Protein AF-A0A926TFH4-F1 (afdb_monomer_lite)

Secondary structure (DSSP, 8-state):
-----HHHHHHHHHHHH-PEEEETTEEEETTEEEEEEE---HHHHHHHHHHHSS--SEEEEEEE-SSSSHHHHHHHHHHHHHHHHHHS-S-EEEEEGGGTEEEEEEETTEEEEEHHHHHHS-TT---SSEEEEEPTTS---PPP------------

pLDDT: mean 75.99, std 16.41, range [36.28, 96.06]

Foldseek 3Di:
DWPDDQQNLVVVLCVPQVWDDPDSFWTDDWFKIKGKDADDDPVVQVVCCVQQVHRDGMDMDIDGDPPPCNLVSVQSVLVSVLVCLQVTDAWDWDADVVVRATAWIDHHQAIEGEVVSVVSHPPPRDHSGDYDYDYNPDGPRDDDPPPPDPPDDDDD

Structure (mmCIF, N/CA/C/O backbone):
data_AF-A0A926TFH4-F1
#
_entry.id   AF-A0A926TFH4-F1
#
loop_
_atom_site.group_PDB
_atom_site.id
_atom_site.type_symbol
_atom_site.label_atom_id
_atom_site.label_alt_id
_atom_site.label_comp_id
_atom_site.label_asym_id
_atom_site.label_entity_id
_atom_site.label_seq_id
_atom_site.pdbx_PDB_ins_code
_atom_site.Cartn_x
_atom_site.Cartn_y
_atom_site.Cartn_z
_atom_site.occupancy
_atom_site.B_iso_or_equiv
_atom_site.auth_seq_id
_atom_site.auth_comp_id
_atom_site.auth_asym_id
_atom_site.auth_atom_id
_atom_site.pdbx_PDB_model_num
ATOM 1 N N . MET A 1 1 ? -6.314 -1.975 16.557 1.00 59.62 1 MET A N 1
ATOM 2 C CA . MET A 1 1 ? -5.061 -2.757 16.498 1.00 59.62 1 MET A CA 1
ATOM 3 C C . MET A 1 1 ? -5.204 -3.721 15.340 1.00 59.62 1 MET A C 1
ATOM 5 O O . MET A 1 1 ? -6.224 -4.395 15.286 1.00 59.62 1 MET A O 1
ATOM 9 N N . THR A 1 2 ? -4.271 -3.709 14.391 1.00 72.75 2 THR A N 1
ATOM 10 C CA . THR A 1 2 ? -4.292 -4.635 13.249 1.00 72.75 2 THR A CA 1
ATOM 11 C C . THR A 1 2 ? -3.748 -5.990 13.694 1.00 72.75 2 THR A C 1
ATOM 13 O O . THR A 1 2 ? -2.669 -6.034 14.278 1.00 72.75 2 THR A O 1
ATOM 16 N N . ASP A 1 3 ? -4.489 -7.063 13.424 1.00 82.25 3 ASP A N 1
ATOM 17 C CA . ASP A 1 3 ? -4.138 -8.450 13.779 1.00 82.25 3 ASP A CA 1
ATOM 18 C C . ASP A 1 3 ? -3.467 -9.191 12.609 1.00 82.25 3 ASP A C 1
ATOM 20 O O . ASP A 1 3 ? -3.697 -10.371 12.388 1.00 82.25 3 ASP A O 1
ATOM 24 N N . VAL A 1 4 ? -2.705 -8.456 11.794 1.00 86.81 4 VAL A N 1
ATOM 25 C CA . VAL A 1 4 ? -2.051 -8.974 10.585 1.00 86.81 4 VAL A CA 1
ATOM 26 C C . VAL A 1 4 ? -0.554 -8.741 10.711 1.00 86.81 4 VAL A C 1
ATOM 28 O O . VAL A 1 4 ? -0.114 -7.634 11.054 1.00 86.81 4 VAL A O 1
ATOM 31 N N . GLU A 1 5 ? 0.234 -9.780 10.459 1.00 90.94 5 GLU A N 1
ATOM 32 C CA . GLU A 1 5 ? 1.690 -9.695 10.499 1.00 90.94 5 GLU A CA 1
ATOM 33 C C . GLU A 1 5 ? 2.259 -9.069 9.217 1.00 90.94 5 GLU A C 1
ATOM 35 O O . GLU A 1 5 ? 1.701 -9.237 8.132 1.00 90.94 5 GLU A O 1
ATOM 40 N N . PRO A 1 6 ? 3.403 -8.358 9.283 1.00 92.38 6 PRO A N 1
ATOM 41 C CA . PRO A 1 6 ? 4.008 -7.763 8.096 1.00 92.38 6 PRO A CA 1
ATOM 42 C C . PRO A 1 6 ? 4.279 -8.752 6.962 1.00 92.38 6 PRO A C 1
ATOM 44 O O . PRO A 1 6 ? 4.115 -8.387 5.801 1.00 92.38 6 PRO A O 1
ATOM 47 N N . THR A 1 7 ? 4.678 -9.981 7.292 1.00 93.25 7 THR A N 1
ATOM 48 C CA . THR A 1 7 ? 4.969 -11.029 6.308 1.00 93.25 7 THR A CA 1
ATOM 49 C C . THR A 1 7 ? 3.708 -11.485 5.581 1.00 93.25 7 THR A C 1
ATOM 51 O O . THR A 1 7 ? 3.744 -11.591 4.362 1.00 93.25 7 THR A O 1
ATOM 54 N N . GLU A 1 8 ? 2.577 -11.628 6.282 1.00 93.38 8 GLU A N 1
ATOM 55 C CA . GLU A 1 8 ? 1.286 -12.004 5.678 1.00 93.38 8 GLU A CA 1
ATOM 56 C C . GLU A 1 8 ? 0.838 -10.977 4.627 1.00 93.38 8 GLU A C 1
ATOM 58 O O . GLU A 1 8 ? 0.282 -11.323 3.588 1.00 93.38 8 GLU A O 1
ATOM 63 N N . ILE A 1 9 ? 1.145 -9.696 4.853 1.00 93.81 9 ILE A N 1
ATOM 64 C CA . ILE A 1 9 ? 0.893 -8.633 3.873 1.00 93.81 9 ILE A CA 1
ATOM 65 C C . ILE A 1 9 ? 1.717 -8.814 2.605 1.00 93.81 9 ILE A C 1
ATOM 67 O O . ILE A 1 9 ? 1.209 -8.606 1.505 1.00 93.81 9 ILE A O 1
ATOM 71 N N . LEU A 1 10 ? 2.996 -9.155 2.751 1.00 95.31 10 LEU A N 1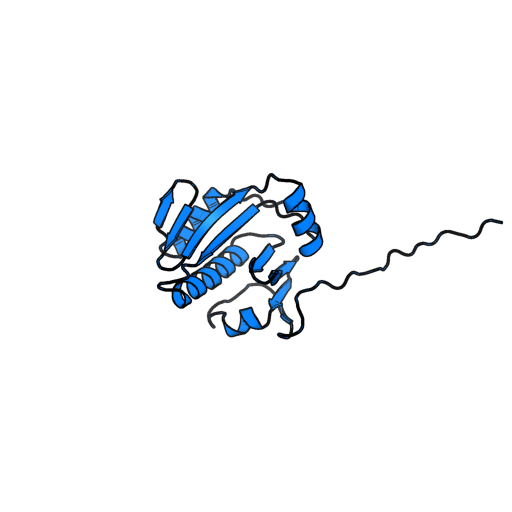
ATOM 72 C CA . LEU A 1 10 ? 3.867 -9.370 1.604 1.00 95.31 10 LEU A CA 1
ATOM 73 C C . LEU A 1 10 ? 3.446 -10.639 0.856 1.00 95.31 10 LEU A C 1
ATOM 75 O O . LEU A 1 10 ? 3.290 -10.591 -0.357 1.00 95.31 10 LEU A O 1
ATOM 79 N N . GLU A 1 11 ? 3.154 -11.731 1.556 1.00 95.19 11 GLU A N 1
ATOM 80 C CA . GLU A 1 11 ? 2.630 -12.960 0.946 1.00 95.19 11 GLU A CA 1
ATOM 81 C C . GLU A 1 11 ? 1.355 -12.687 0.136 1.00 95.19 11 GLU A C 1
ATOM 83 O O . GLU A 1 11 ? 1.303 -13.006 -1.052 1.00 95.19 11 GLU A O 1
ATOM 88 N N . PHE A 1 12 ? 0.384 -11.977 0.721 1.00 95.00 12 PHE A N 1
ATOM 89 C CA . PHE A 1 12 ? -0.839 -11.565 0.030 1.00 95.00 12 PHE A CA 1
ATOM 90 C C . PHE A 1 12 ? -0.563 -10.758 -1.251 1.00 95.00 12 PHE A C 1
ATOM 92 O O . PHE A 1 12 ? -1.199 -10.974 -2.286 1.00 95.00 12 PHE A O 1
ATOM 99 N N . LEU A 1 13 ? 0.375 -9.808 -1.203 1.00 95.00 13 LEU A N 1
ATOM 100 C CA . LEU A 1 13 ? 0.723 -8.997 -2.371 1.00 95.00 13 LEU A CA 1
ATOM 101 C C . LEU A 1 13 ? 1.466 -9.806 -3.439 1.00 95.00 13 LEU A C 1
ATOM 103 O O . LEU A 1 13 ? 1.199 -9.617 -4.627 1.00 95.00 13 LEU A O 1
ATOM 107 N N . ALA A 1 14 ? 2.363 -10.706 -3.032 1.00 95.00 14 ALA A N 1
ATOM 108 C CA . ALA A 1 14 ? 3.101 -11.589 -3.929 1.00 95.00 14 ALA A CA 1
ATOM 109 C C . ALA A 1 14 ? 2.165 -12.504 -4.721 1.00 95.00 14 ALA A C 1
ATOM 111 O O . ALA A 1 14 ? 2.287 -12.587 -5.942 1.00 95.00 14 ALA A O 1
ATOM 112 N N . GLU A 1 15 ? 1.178 -13.103 -4.054 1.00 93.56 15 GLU A N 1
ATOM 113 C CA . GLU A 1 15 ? 0.180 -13.960 -4.701 1.00 93.56 15 GLU A CA 1
ATOM 114 C C . GLU A 1 15 ? -0.696 -13.207 -5.710 1.00 93.56 15 GLU A C 1
ATOM 116 O O . GLU A 1 15 ? -1.147 -13.788 -6.699 1.00 93.56 15 GLU A O 1
ATOM 121 N N . LYS A 1 16 ? -0.956 -11.917 -5.470 1.00 92.31 16 LYS A N 1
ATOM 122 C CA . LYS A 1 16 ? -1.958 -11.156 -6.226 1.00 92.31 16 LYS A CA 1
ATOM 123 C C . LYS A 1 16 ? -1.398 -10.325 -7.381 1.00 92.31 16 LYS A C 1
ATOM 125 O O . LYS A 1 16 ? -2.122 -10.092 -8.346 1.00 92.31 16 LYS A O 1
ATOM 130 N N . PHE A 1 17 ? -0.153 -9.860 -7.287 1.00 90.38 17 PHE A N 1
ATOM 131 C CA . PHE A 1 17 ? 0.401 -8.853 -8.206 1.00 90.38 17 PHE A CA 1
ATOM 132 C C . PHE A 1 17 ? 1.740 -9.251 -8.838 1.00 90.38 17 PHE A C 1
ATOM 134 O O . PHE A 1 17 ? 2.483 -8.385 -9.298 1.00 90.38 17 PHE A O 1
ATOM 141 N N . ASP A 1 18 ? 2.049 -10.549 -8.868 1.00 90.50 18 ASP A N 1
ATOM 142 C CA . ASP A 1 18 ? 3.252 -11.099 -9.513 1.00 90.50 18 ASP A CA 1
ATOM 143 C C . ASP A 1 18 ? 4.552 -10.448 -8.987 1.00 90.50 18 ASP A C 1
ATOM 145 O O . ASP A 1 18 ? 5.529 -10.232 -9.709 1.00 90.50 18 ASP A O 1
ATOM 149 N N . PHE A 1 19 ? 4.552 -10.049 -7.709 1.00 93.69 19 PHE A N 1
ATOM 150 C CA . PHE A 1 19 ? 5.758 -9.571 -7.043 1.00 93.69 19 PHE A CA 1
ATOM 151 C C . PHE A 1 19 ? 6.700 -10.741 -6.768 1.00 93.69 19 PHE A C 1
ATOM 153 O O . PHE A 1 19 ? 6.284 -11.818 -6.345 1.00 93.69 19 PHE A O 1
ATOM 160 N N . GLN A 1 20 ? 7.995 -10.491 -6.922 1.00 95.81 20 GLN A N 1
ATOM 161 C CA . GLN A 1 20 ? 9.045 -11.428 -6.556 1.00 95.81 20 GLN A CA 1
ATOM 162 C C . GLN A 1 20 ? 9.698 -11.009 -5.246 1.00 95.81 20 GLN A C 1
ATOM 164 O O . GLN A 1 20 ? 9.883 -9.824 -4.975 1.00 95.81 20 GLN A O 1
ATOM 169 N N . TRP A 1 21 ? 10.091 -11.988 -4.441 1.00 96.06 21 TRP A N 1
ATOM 170 C CA . TRP A 1 21 ? 10.866 -11.737 -3.233 1.00 96.06 21 TRP A CA 1
ATOM 171 C C . TRP A 1 21 ? 12.282 -11.291 -3.590 1.00 96.06 21 TRP A C 1
ATOM 173 O O . TRP A 1 21 ? 12.995 -11.976 -4.322 1.00 96.06 21 TRP A O 1
ATOM 183 N N . SER A 1 22 ? 12.684 -10.137 -3.059 1.00 93.06 22 SER A N 1
ATOM 184 C CA . SER A 1 22 ? 14.071 -9.667 -3.102 1.00 93.06 22 SER A CA 1
ATOM 185 C C . SER A 1 22 ? 14.841 -10.110 -1.857 1.00 93.06 22 SER A C 1
ATOM 187 O O . SER A 1 22 ? 16.013 -10.465 -1.953 1.00 93.06 22 SER A O 1
ATOM 189 N N . ASP A 1 23 ? 14.189 -10.072 -0.695 1.00 91.19 23 ASP A N 1
ATOM 190 C CA . ASP A 1 23 ? 14.670 -10.594 0.587 1.00 91.19 23 ASP A CA 1
ATOM 191 C C . ASP A 1 23 ? 13.470 -10.977 1.472 1.00 91.19 23 ASP A C 1
ATOM 193 O O . ASP A 1 23 ? 12.333 -10.873 1.030 1.00 91.19 23 ASP A O 1
ATOM 197 N N . GLU A 1 24 ? 13.694 -11.410 2.714 1.00 85.12 24 GLU A N 1
ATOM 198 C CA . GLU A 1 24 ? 12.632 -11.871 3.633 1.00 85.12 24 GLU A CA 1
ATOM 199 C C . GLU A 1 24 ? 11.586 -10.799 4.003 1.00 85.12 24 GLU A C 1
ATOM 201 O O . GLU A 1 24 ? 10.532 -11.115 4.551 1.00 85.12 24 GLU A O 1
ATOM 206 N N . THR A 1 25 ? 11.863 -9.524 3.731 1.00 88.00 25 THR A N 1
ATOM 207 C CA . THR A 1 25 ? 11.041 -8.371 4.130 1.00 88.00 25 THR A CA 1
ATOM 208 C C . THR A 1 25 ? 10.667 -7.459 2.962 1.00 88.00 25 THR A C 1
ATOM 210 O O . THR A 1 25 ? 10.066 -6.398 3.174 1.00 88.00 25 THR A O 1
ATOM 213 N N . TYR A 1 26 ? 11.028 -7.845 1.735 1.00 93.31 26 TYR A N 1
ATOM 214 C CA . TYR A 1 26 ? 10.940 -6.966 0.580 1.00 93.31 26 TYR A CA 1
ATOM 215 C C . TYR A 1 26 ? 10.560 -7.693 -0.710 1.00 93.31 26 TYR A C 1
ATOM 217 O O . TYR A 1 26 ? 11.154 -8.701 -1.099 1.00 93.31 26 TYR A O 1
ATOM 225 N N . LEU A 1 27 ? 9.599 -7.103 -1.412 1.00 96.06 27 LEU A N 1
ATOM 226 C CA . LEU A 1 27 ? 9.082 -7.530 -2.702 1.00 96.06 27 LEU A CA 1
ATOM 227 C C . LEU A 1 27 ? 9.469 -6.546 -3.800 1.00 96.06 27 LEU A C 1
ATOM 229 O O . LEU A 1 27 ? 9.583 -5.342 -3.566 1.00 96.06 27 LEU A O 1
ATOM 233 N N . VAL A 1 28 ? 9.608 -7.051 -5.019 1.00 94.88 28 VAL A N 1
ATOM 234 C CA . VAL A 1 28 ? 9.923 -6.262 -6.209 1.00 94.88 28 VAL A CA 1
ATOM 235 C C . VAL A 1 28 ? 9.058 -6.679 -7.393 1.00 94.88 28 VAL A C 1
ATOM 237 O O . VAL A 1 28 ? 8.793 -7.855 -7.619 1.00 94.88 28 VAL A O 1
ATOM 240 N N . ASN A 1 29 ? 8.613 -5.688 -8.151 1.00 93.12 29 ASN A N 1
ATOM 241 C CA . ASN A 1 29 ? 7.979 -5.812 -9.460 1.00 93.12 29 ASN A CA 1
ATOM 242 C C . ASN A 1 29 ? 8.564 -4.680 -10.331 1.00 93.12 29 ASN A C 1
ATOM 244 O O . ASN A 1 29 ? 9.040 -3.684 -9.769 1.00 93.12 29 ASN A O 1
ATOM 248 N N . PRO A 1 30 ? 8.608 -4.791 -11.672 1.00 91.50 30 PRO A N 1
ATOM 249 C CA . PRO A 1 30 ? 9.075 -3.687 -12.505 1.00 91.50 30 PRO A CA 1
ATOM 250 C C . PRO A 1 30 ? 8.468 -2.335 -12.091 1.00 91.50 30 PRO A C 1
ATOM 252 O O . PRO A 1 30 ? 7.257 -2.178 -11.991 1.00 91.50 30 PRO A O 1
ATOM 255 N N . GLY A 1 31 ? 9.322 -1.352 -11.803 1.00 89.50 31 GLY A N 1
ATOM 256 C CA . GLY A 1 31 ? 8.896 -0.005 -11.417 1.00 89.50 31 GLY A CA 1
ATOM 257 C C . GLY A 1 31 ? 8.482 0.195 -9.950 1.00 89.50 31 GLY A C 1
ATOM 258 O O . GLY A 1 31 ? 8.288 1.347 -9.554 1.00 89.50 31 GLY A O 1
ATOM 259 N N . VAL A 1 32 ? 8.364 -0.851 -9.118 1.00 93.12 32 VAL A N 1
ATOM 260 C CA . VAL A 1 32 ? 7.974 -0.703 -7.702 1.00 93.12 32 VAL A CA 1
ATOM 261 C C . VAL A 1 32 ? 8.550 -1.786 -6.780 1.00 93.12 32 VAL A C 1
ATOM 263 O O . VAL A 1 32 ? 8.424 -2.985 -7.014 1.00 93.12 32 VAL A O 1
ATOM 266 N N . GLY A 1 33 ? 9.149 -1.351 -5.672 1.00 94.62 33 GLY A N 1
ATOM 267 C CA . GLY A 1 33 ? 9.494 -2.202 -4.533 1.00 94.62 33 GLY A CA 1
ATOM 268 C C . GLY A 1 33 ? 8.533 -1.999 -3.362 1.00 94.62 33 GLY A C 1
ATOM 269 O O . GLY A 1 33 ? 8.067 -0.880 -3.132 1.00 94.62 33 GLY A O 1
ATOM 270 N N . VAL A 1 34 ? 8.247 -3.057 -2.605 1.00 95.38 34 VAL A N 1
ATOM 271 C CA . VAL A 1 34 ? 7.305 -3.038 -1.477 1.00 95.38 34 VAL A CA 1
ATOM 272 C C . VAL A 1 34 ? 7.938 -3.666 -0.246 1.00 95.38 34 VAL A C 1
ATOM 274 O O . VAL A 1 34 ? 8.478 -4.761 -0.312 1.00 95.38 34 VAL A O 1
ATOM 277 N N . GLY A 1 35 ? 7.844 -2.977 0.887 1.00 93.94 35 GLY A N 1
ATOM 278 C CA . GLY A 1 35 ? 8.245 -3.497 2.195 1.00 93.94 35 GLY A CA 1
ATOM 279 C C . GLY A 1 35 ? 7.115 -3.363 3.206 1.00 93.94 35 GLY A C 1
ATOM 280 O O . GLY A 1 35 ? 6.253 -2.495 3.058 1.00 93.94 35 GLY A O 1
ATOM 281 N N . SER A 1 36 ? 7.126 -4.198 4.241 1.00 92.25 36 SER A N 1
ATOM 282 C CA . SER A 1 36 ? 6.114 -4.203 5.300 1.00 92.25 36 SER A CA 1
ATOM 283 C C . SER A 1 36 ? 6.781 -4.333 6.663 1.00 92.25 36 SER A C 1
ATOM 285 O O . SER A 1 36 ? 7.666 -5.165 6.853 1.00 92.25 36 SER A O 1
ATOM 287 N N . PHE A 1 37 ? 6.382 -3.498 7.625 1.00 89.75 37 PHE A N 1
ATOM 288 C CA . PHE A 1 37 ? 7.059 -3.394 8.918 1.00 89.75 37 PHE A CA 1
ATOM 289 C C . PHE A 1 37 ? 6.075 -3.099 10.049 1.00 89.75 37 PHE A C 1
ATOM 291 O O . PHE A 1 37 ? 5.170 -2.269 9.908 1.00 89.75 37 PHE A O 1
ATOM 298 N N . ARG A 1 38 ? 6.314 -3.686 11.228 1.00 88.06 38 ARG A N 1
ATOM 299 C C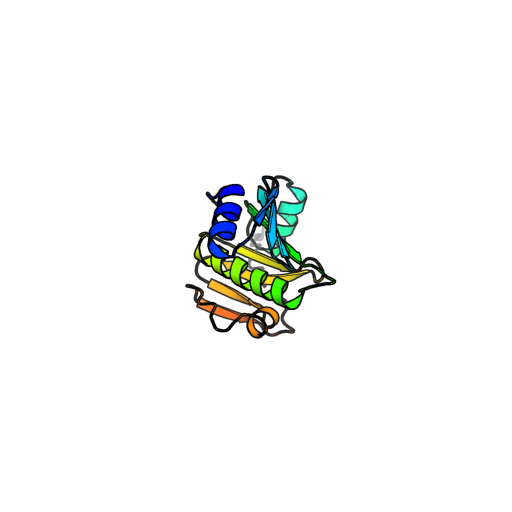A . ARG A 1 38 ? 5.703 -3.194 12.469 1.00 88.06 38 ARG A CA 1
ATOM 300 C C . ARG A 1 38 ? 6.359 -1.874 12.852 1.00 88.06 38 ARG A C 1
ATOM 302 O O . ARG A 1 38 ? 7.584 -1.769 12.932 1.00 88.06 38 ARG A O 1
ATOM 309 N N . ARG A 1 39 ? 5.548 -0.849 13.102 1.00 73.81 39 ARG A N 1
ATOM 310 C CA . ARG A 1 39 ? 6.058 0.434 13.593 1.00 73.81 39 ARG A CA 1
ATOM 311 C C . ARG A 1 39 ? 6.350 0.309 15.086 1.00 73.81 39 ARG A C 1
ATOM 313 O O . ARG A 1 39 ? 5.441 0.113 15.882 1.00 73.81 39 ARG A O 1
ATOM 320 N N . THR A 1 40 ? 7.617 0.455 15.457 1.00 65.19 40 THR A N 1
ATOM 321 C CA . THR A 1 40 ? 8.074 0.392 16.858 1.00 65.19 40 THR A CA 1
ATOM 322 C C . THR A 1 40 ? 8.610 1.725 17.384 1.00 65.19 40 THR A C 1
ATOM 324 O O . THR A 1 40 ? 8.807 1.869 18.585 1.00 65.19 40 THR A O 1
ATOM 327 N N . ASN A 1 41 ? 8.833 2.723 16.518 1.00 70.88 41 ASN A N 1
ATOM 328 C CA . ASN A 1 41 ? 9.359 4.028 16.926 1.00 70.88 41 ASN A CA 1
ATOM 329 C C . ASN A 1 41 ? 8.234 5.010 17.305 1.00 70.88 41 ASN A C 1
ATOM 331 O O . ASN A 1 41 ? 7.555 5.556 16.428 1.00 70.88 41 ASN A O 1
ATOM 335 N N . ASP A 1 42 ? 8.116 5.287 18.606 1.00 67.62 42 ASP A N 1
ATOM 336 C CA . ASP A 1 42 ? 7.111 6.169 19.212 1.00 67.62 42 ASP A CA 1
ATOM 337 C C . ASP A 1 42 ? 7.063 7.588 18.626 1.00 67.62 42 ASP A C 1
ATOM 339 O O . ASP A 1 42 ? 5.975 8.141 18.489 1.00 67.62 42 ASP A O 1
ATOM 343 N N . TYR A 1 43 ? 8.193 8.193 18.244 1.00 66.19 43 TYR A N 1
ATOM 344 C CA . TYR A 1 43 ? 8.182 9.573 17.738 1.00 66.19 43 TYR A CA 1
ATOM 345 C C . TYR A 1 43 ? 7.487 9.669 16.375 1.00 66.19 43 TYR A C 1
ATOM 347 O O . TYR A 1 43 ? 6.597 10.490 16.170 1.00 66.19 43 TYR A O 1
ATOM 355 N N . SER A 1 44 ? 7.841 8.769 15.456 1.00 66.94 44 SER A N 1
ATOM 356 C CA . SER A 1 44 ? 7.203 8.705 14.138 1.00 66.94 44 SER A CA 1
ATOM 357 C C . SER A 1 44 ? 5.741 8.259 14.204 1.00 66.94 44 SER A C 1
ATOM 359 O O . SER A 1 44 ? 4.950 8.634 13.345 1.00 66.94 44 SER A O 1
ATOM 361 N N . LEU A 1 45 ? 5.377 7.481 15.228 1.00 72.31 45 LEU A N 1
ATOM 362 C CA . LEU A 1 45 ? 3.995 7.092 15.485 1.00 72.31 45 LEU A CA 1
ATOM 363 C C . LEU A 1 45 ? 3.142 8.266 15.957 1.00 72.31 45 LEU A C 1
ATOM 365 O O . LEU A 1 45 ? 2.015 8.367 15.500 1.00 72.31 45 LEU A O 1
ATOM 369 N N . ARG A 1 46 ? 3.674 9.156 16.804 1.00 74.50 46 ARG A N 1
ATOM 370 C CA . ARG A 1 46 ? 2.940 10.341 17.277 1.00 74.50 46 ARG A CA 1
ATOM 371 C C . ARG A 1 46 ? 2.596 11.302 16.150 1.00 74.50 46 ARG A C 1
ATOM 373 O O . ARG A 1 46 ? 1.450 11.705 16.047 1.00 74.50 46 ARG A O 1
ATOM 380 N N . VAL A 1 47 ? 3.557 11.598 15.275 1.00 72.38 47 VAL A N 1
ATOM 381 C CA . VAL A 1 47 ? 3.305 12.454 14.104 1.00 72.38 47 VAL A CA 1
ATOM 382 C C . VAL A 1 47 ? 2.227 11.834 13.214 1.00 72.38 47 VAL A C 1
ATOM 384 O O . VAL A 1 47 ? 1.297 12.508 12.799 1.00 72.38 47 VAL A O 1
ATOM 387 N N . LEU A 1 48 ? 2.305 10.526 12.955 1.00 74.94 48 LEU A N 1
ATOM 388 C CA . LEU A 1 48 ? 1.277 9.849 12.166 1.00 74.94 48 LEU A CA 1
ATOM 389 C C . LEU A 1 48 ? -0.070 9.795 12.887 1.00 74.94 48 LEU A C 1
ATOM 391 O O . LEU A 1 48 ? -1.090 9.904 12.230 1.00 74.94 48 LEU A O 1
ATOM 395 N N . GLU A 1 49 ? -0.096 9.639 14.205 1.00 81.50 49 GLU A N 1
ATOM 396 C CA . GLU A 1 49 ? -1.327 9.654 14.995 1.00 81.50 49 GLU A CA 1
ATOM 397 C C 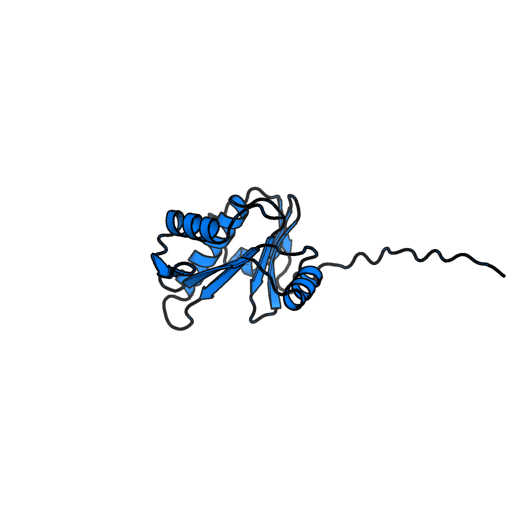. GLU A 1 49 ? -2.000 11.030 14.971 1.00 81.50 49 GLU A C 1
ATOM 399 O O . GLU A 1 49 ? -3.214 11.099 14.801 1.00 81.50 49 GLU A O 1
ATOM 404 N N . GLU A 1 50 ? -1.218 12.108 15.045 1.00 78.75 50 GLU A N 1
ATOM 405 C CA . GLU A 1 50 ? -1.694 13.486 14.886 1.00 78.75 50 GLU A CA 1
ATOM 406 C C . GLU A 1 50 ? -2.272 13.727 13.480 1.00 78.75 50 GLU A C 1
ATOM 408 O O . GLU A 1 50 ? -3.378 14.246 13.354 1.00 78.75 50 GLU A O 1
ATOM 413 N N . GLU A 1 51 ? -1.581 13.285 12.425 1.00 74.88 51 GLU A N 1
ATOM 414 C CA . GLU A 1 51 ? -2.009 13.481 11.029 1.00 74.88 51 GLU A CA 1
ATOM 415 C C . GLU A 1 51 ? -3.173 12.559 10.616 1.00 74.88 51 GLU A C 1
ATOM 417 O O . GLU A 1 51 ? -4.080 12.942 9.875 1.00 74.88 51 GLU A O 1
ATOM 422 N N . CYS A 1 52 ? -3.165 11.310 11.084 1.00 74.94 52 CYS A N 1
ATOM 423 C CA . CYS A 1 52 ? -4.158 10.302 10.717 1.00 74.94 52 CYS A CA 1
ATOM 424 C C . CYS A 1 52 ? -5.383 10.326 11.637 1.00 74.94 52 CYS A C 1
ATOM 426 O O . CYS A 1 52 ? -6.441 9.826 11.255 1.00 74.94 52 CYS A O 1
ATOM 428 N N . GLY A 1 53 ? -5.269 10.845 12.859 1.00 80.00 53 GLY A N 1
ATOM 429 C CA . GLY A 1 53 ? -6.280 10.678 13.906 1.00 80.00 53 GLY A CA 1
ATOM 430 C C . GLY A 1 53 ? -6.404 9.239 14.428 1.00 80.00 53 GLY A C 1
ATOM 431 O O . GLY A 1 53 ? -7.370 8.922 15.115 1.00 80.00 53 GLY A O 1
ATOM 432 N N . PHE A 1 54 ? -5.459 8.359 14.088 1.00 83.25 54 PHE A N 1
ATOM 433 C CA . PHE A 1 54 ? -5.357 6.997 14.611 1.00 83.25 54 PHE A CA 1
ATOM 434 C C . PHE A 1 54 ? -3.891 6.564 14.665 1.00 83.25 54 PHE A C 1
ATOM 436 O O . PHE A 1 54 ? -3.081 6.966 13.830 1.00 83.25 54 PHE A O 1
ATOM 443 N N . ARG A 1 55 ? -3.541 5.707 15.628 1.00 85.06 55 ARG A N 1
ATOM 444 C CA . ARG A 1 55 ? -2.177 5.189 15.779 1.00 85.06 55 ARG A CA 1
ATOM 445 C C . ARG A 1 55 ? -1.951 3.972 14.868 1.00 85.06 55 ARG A C 1
ATOM 447 O O . ARG A 1 55 ? -2.537 2.918 15.135 1.00 85.06 55 ARG A O 1
ATOM 454 N N . PRO A 1 56 ? -1.098 4.054 13.829 1.00 84.19 56 PRO A N 1
ATOM 455 C CA . PRO A 1 56 ? -0.849 2.916 12.950 1.00 84.19 56 PRO A CA 1
ATOM 456 C C . PRO A 1 56 ? -0.041 1.834 13.676 1.00 84.19 56 PRO A C 1
ATOM 458 O O . PRO A 1 56 ? 0.949 2.123 14.346 1.00 84.19 56 PRO A O 1
ATOM 461 N N . THR A 1 57 ? -0.432 0.569 13.516 1.00 87.25 57 THR A N 1
ATOM 462 C CA . THR A 1 57 ? 0.302 -0.588 14.070 1.00 87.25 57 THR A CA 1
ATOM 463 C C . THR A 1 57 ? 1.152 -1.315 13.026 1.00 87.25 57 THR A C 1
ATOM 465 O O . THR A 1 57 ? 2.087 -2.036 13.370 1.00 87.25 57 THR A O 1
ATOM 468 N N . LEU A 1 58 ? 0.864 -1.081 11.747 1.00 88.75 58 LEU A N 1
ATOM 469 C CA . LEU A 1 58 ? 1.496 -1.701 10.589 1.00 88.75 58 LEU A CA 1
ATOM 470 C C . LEU A 1 58 ? 1.814 -0.615 9.555 1.00 88.75 58 LEU A C 1
ATOM 472 O O . LEU A 1 58 ? 1.059 0.346 9.407 1.00 88.75 58 LEU A O 1
ATOM 476 N N . HIS A 1 59 ? 2.932 -0.758 8.850 1.00 88.94 59 HIS A N 1
ATOM 477 C CA . HIS A 1 59 ? 3.343 0.173 7.809 1.00 88.94 59 HIS A CA 1
ATOM 478 C C . HIS A 1 59 ? 3.824 -0.571 6.568 1.00 88.94 59 HIS A C 1
ATOM 480 O O . HIS A 1 59 ? 4.804 -1.311 6.632 1.00 88.94 59 HIS A O 1
ATOM 486 N N . VAL A 1 60 ? 3.166 -0.304 5.441 1.00 90.69 60 VAL A N 1
ATOM 487 C CA . VAL A 1 60 ? 3.558 -0.785 4.114 1.00 90.69 60 VAL A CA 1
ATOM 488 C C . VAL A 1 60 ? 4.192 0.375 3.357 1.00 90.69 60 VAL A C 1
ATOM 490 O O . VAL A 1 60 ? 3.601 1.449 3.253 1.00 90.69 60 VAL A O 1
ATOM 493 N N . SER A 1 61 ? 5.408 0.180 2.854 1.00 90.75 61 SER A N 1
ATOM 494 C CA . SER A 1 61 ? 6.141 1.189 2.095 1.00 90.75 61 SER A CA 1
ATOM 495 C C . SER A 1 61 ? 6.262 0.787 0.634 1.00 90.75 61 SER A C 1
ATOM 497 O O . SER A 1 61 ? 6.788 -0.286 0.344 1.00 90.75 61 SER A O 1
ATOM 499 N N . PHE A 1 62 ? 5.881 1.689 -0.266 1.00 90.75 62 PHE A N 1
ATOM 500 C CA . PHE A 1 62 ? 6.102 1.555 -1.703 1.00 90.75 62 PHE A CA 1
ATOM 501 C C . PHE A 1 62 ? 7.268 2.446 -2.131 1.00 90.75 62 PHE A C 1
ATOM 503 O O . PHE A 1 62 ? 7.313 3.636 -1.812 1.00 90.75 62 PHE A O 1
ATOM 510 N N . ARG A 1 63 ? 8.221 1.877 -2.867 1.00 90.62 63 ARG A N 1
ATOM 511 C CA . ARG A 1 63 ? 9.348 2.593 -3.460 1.00 90.62 63 ARG A CA 1
ATOM 512 C C . ARG A 1 63 ? 9.243 2.498 -4.971 1.00 90.62 63 ARG A C 1
ATOM 514 O O . ARG A 1 63 ? 9.570 1.472 -5.554 1.00 90.62 63 ARG A O 1
ATOM 521 N N . LEU A 1 64 ? 8.807 3.587 -5.586 1.00 88.56 64 LEU A N 1
ATOM 522 C CA . LEU A 1 64 ? 8.702 3.687 -7.036 1.00 88.56 64 LEU A CA 1
ATOM 523 C C . LEU A 1 64 ? 10.078 3.914 -7.661 1.00 88.56 64 LEU A C 1
ATOM 525 O O . LEU A 1 64 ? 10.872 4.723 -7.161 1.00 88.56 64 LEU A O 1
ATOM 529 N N . ASP A 1 65 ? 10.337 3.219 -8.763 1.00 86.50 65 ASP A N 1
ATOM 530 C CA . ASP A 1 65 ? 11.464 3.527 -9.631 1.00 86.50 65 ASP A CA 1
ATOM 531 C C . ASP A 1 65 ? 11.226 4.891 -10.299 1.00 86.50 65 ASP A C 1
ATOM 533 O O . ASP A 1 65 ? 10.131 5.220 -10.764 1.00 86.50 65 ASP A O 1
ATOM 537 N N . LYS A 1 66 ? 12.258 5.733 -10.277 1.00 78.31 66 LYS A N 1
ATOM 538 C CA . LYS A 1 66 ? 12.206 7.102 -10.799 1.00 78.31 66 LYS A CA 1
ATOM 539 C C . LYS A 1 66 ? 12.662 7.194 -12.252 1.00 78.31 66 LYS A C 1
ATOM 541 O O . LYS A 1 66 ? 12.463 8.247 -12.855 1.00 78.31 66 LYS A O 1
ATOM 546 N N . PHE A 1 67 ? 13.295 6.151 -12.779 1.00 81.62 67 PHE A N 1
ATOM 547 C CA . PHE A 1 67 ? 13.977 6.172 -14.068 1.00 81.62 67 PHE A CA 1
ATOM 548 C C . PHE A 1 67 ? 13.252 5.317 -15.101 1.00 81.62 67 PHE A C 1
ATOM 550 O O . PHE A 1 67 ? 13.009 5.788 -16.210 1.00 81.62 67 PHE A O 1
ATOM 557 N N . GLU A 1 68 ? 12.857 4.101 -14.727 1.00 82.88 68 GLU A N 1
ATOM 558 C CA . GLU A 1 68 ? 12.218 3.143 -15.629 1.00 82.88 68 GLU A CA 1
ATOM 559 C C . GLU A 1 68 ? 10.852 2.707 -15.094 1.00 82.88 68 GLU A C 1
ATOM 561 O O . GLU A 1 68 ? 10.624 2.669 -13.889 1.00 82.88 68 GLU A O 1
ATOM 566 N N . HIS A 1 69 ? 9.916 2.401 -15.998 1.00 84.06 69 HIS A N 1
ATOM 567 C CA . HIS A 1 69 ? 8.597 1.840 -15.665 1.00 84.06 69 HIS A CA 1
ATOM 568 C C . HIS A 1 69 ? 7.776 2.624 -14.625 1.00 84.06 69 HIS A C 1
ATOM 570 O O . HIS A 1 69 ? 6.898 2.055 -13.982 1.00 84.06 69 HIS A O 1
ATOM 576 N N . ARG A 1 70 ? 8.020 3.932 -14.476 1.00 82.56 70 ARG A N 1
ATOM 577 C CA . ARG A 1 70 ? 7.392 4.775 -13.450 1.00 82.56 70 ARG A CA 1
ATOM 578 C C . ARG A 1 70 ? 5.866 4.666 -13.443 1.00 82.56 70 ARG A C 1
ATOM 580 O O . ARG A 1 70 ? 5.296 4.382 -12.396 1.00 82.56 70 ARG A O 1
ATOM 587 N N . ASP A 1 71 ? 5.212 4.874 -14.583 1.00 83.06 71 ASP A N 1
ATOM 588 C CA . ASP A 1 71 ? 3.741 4.880 -14.668 1.00 83.06 71 ASP A CA 1
ATOM 589 C C . ASP A 1 71 ? 3.146 3.506 -14.343 1.00 83.06 71 ASP A C 1
ATOM 591 O O . ASP A 1 71 ? 2.138 3.402 -13.646 1.00 83.06 71 ASP A O 1
ATOM 595 N N . TYR A 1 72 ? 3.825 2.445 -14.778 1.00 85.88 72 TYR A N 1
ATOM 596 C CA . TYR A 1 72 ? 3.460 1.074 -14.444 1.00 85.88 72 TYR A CA 1
ATOM 597 C C . TYR A 1 72 ? 3.636 0.792 -12.941 1.00 85.88 72 TYR A C 1
ATOM 599 O O . TYR A 1 72 ? 2.726 0.269 -12.305 1.00 85.88 72 TYR A O 1
ATOM 607 N N . GLY A 1 73 ? 4.743 1.231 -12.334 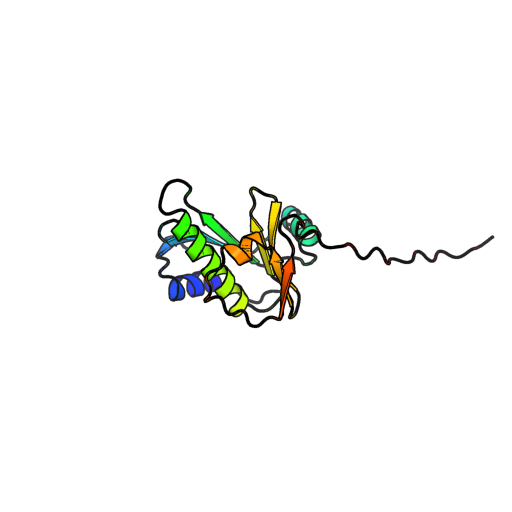1.00 88.25 73 GLY A N 1
ATOM 608 C CA . GLY A 1 73 ? 4.958 1.133 -10.889 1.00 88.25 73 GLY A CA 1
ATOM 609 C C . GLY A 1 73 ? 3.908 1.900 -10.080 1.00 88.25 73 GLY A C 1
ATOM 610 O O . GLY A 1 73 ? 3.413 1.390 -9.075 1.00 88.25 73 GLY A O 1
ATOM 611 N N . TYR A 1 74 ? 3.517 3.098 -10.538 1.00 84.81 74 TYR A N 1
ATOM 612 C CA . TYR A 1 74 ? 2.389 3.836 -9.962 1.00 84.81 74 TYR A CA 1
ATOM 613 C C . TYR A 1 74 ? 1.116 2.999 -10.036 1.00 84.81 74 TYR A C 1
ATOM 615 O O . TYR A 1 74 ? 0.495 2.780 -9.003 1.00 84.81 74 TYR A O 1
ATOM 623 N N . HIS A 1 75 ? 0.764 2.484 -11.214 1.00 84.69 75 HIS A N 1
ATOM 624 C CA . HIS A 1 75 ? -0.435 1.672 -11.408 1.00 84.69 75 HIS A CA 1
ATOM 625 C C . HIS A 1 75 ? -0.492 0.467 -10.454 1.00 84.69 75 HIS A C 1
ATOM 627 O O . HIS A 1 75 ? -1.481 0.299 -9.738 1.00 84.69 75 HIS A O 1
ATOM 633 N N . ILE A 1 76 ? 0.595 -0.307 -10.362 1.00 88.62 76 ILE A N 1
ATOM 634 C CA . ILE A 1 76 ? 0.698 -1.447 -9.440 1.00 88.62 76 ILE A CA 1
ATOM 635 C C . ILE A 1 76 ? 0.566 -0.998 -7.978 1.00 88.62 76 ILE A C 1
ATOM 637 O O . ILE A 1 76 ? -0.141 -1.637 -7.203 1.00 88.62 76 ILE A O 1
ATOM 641 N N . MET A 1 77 ? 1.181 0.123 -7.584 1.00 89.06 77 MET A N 1
ATOM 642 C CA . MET A 1 77 ? 1.020 0.684 -6.236 1.00 89.06 77 MET A CA 1
ATOM 643 C C . MET A 1 77 ? -0.447 1.025 -5.926 1.00 89.06 77 MET A C 1
ATOM 645 O O . MET A 1 77 ? -0.911 0.741 -4.817 1.00 89.06 77 MET A O 1
ATOM 649 N N . LEU A 1 78 ? -1.188 1.615 -6.875 1.00 84.75 78 LEU A N 1
ATOM 650 C CA . LEU A 1 78 ? -2.607 1.948 -6.682 1.00 84.75 78 LEU A CA 1
ATOM 651 C C . LEU A 1 78 ? -3.447 0.680 -6.479 1.00 84.75 78 LEU A C 1
ATOM 653 O O . LEU A 1 78 ? -4.235 0.600 -5.533 1.00 84.75 78 LEU A O 1
ATOM 657 N N . GLN A 1 79 ? -3.245 -0.327 -7.334 1.00 86.25 79 GLN A N 1
ATOM 658 C CA . GLN A 1 79 ? -3.954 -1.603 -7.255 1.00 86.25 79 GLN A CA 1
ATOM 659 C C . GLN A 1 79 ? -3.621 -2.371 -5.969 1.00 86.25 79 GLN A C 1
ATOM 661 O O . GLN A 1 79 ? -4.528 -2.854 -5.289 1.00 86.25 79 GLN A O 1
ATOM 666 N N . ALA A 1 80 ? -2.341 -2.432 -5.591 1.00 90.06 80 ALA A N 1
ATOM 667 C CA . ALA A 1 80 ? -1.894 -3.051 -4.347 1.00 90.06 80 ALA A CA 1
ATOM 668 C C . ALA A 1 80 ? -2.520 -2.363 -3.130 1.00 90.06 80 ALA A C 1
ATOM 670 O O . ALA A 1 80 ? -3.079 -3.029 -2.262 1.00 90.06 80 ALA A O 1
ATOM 671 N N . THR A 1 81 ? -2.504 -1.028 -3.097 1.00 88.56 81 THR A N 1
ATOM 672 C CA . THR A 1 81 ? -3.146 -0.244 -2.032 1.00 88.56 81 THR A CA 1
ATOM 673 C C . THR A 1 81 ? -4.633 -0.573 -1.928 1.00 88.56 81 THR A C 1
ATOM 675 O O . THR A 1 81 ? -5.119 -0.875 -0.840 1.00 88.56 81 THR A O 1
ATOM 678 N N . SER A 1 82 ? -5.358 -0.557 -3.049 1.00 84.44 82 SER A N 1
ATOM 679 C CA . SER A 1 82 ? -6.780 -0.912 -3.076 1.00 84.44 82 SER A CA 1
ATOM 680 C C . SER A 1 82 ? -7.027 -2.326 -2.546 1.00 84.44 82 SER A C 1
ATOM 682 O O . SER A 1 82 ? -7.884 -2.525 -1.685 1.00 84.44 82 SER A O 1
ATOM 684 N N . ALA A 1 83 ? -6.239 -3.303 -2.996 1.00 88.62 83 ALA A N 1
ATOM 685 C CA . ALA A 1 83 ? -6.369 -4.676 -2.538 1.00 88.62 83 ALA A CA 1
ATOM 686 C C . ALA A 1 83 ? -6.107 -4.823 -1.035 1.00 88.62 83 ALA A C 1
ATOM 688 O O . ALA A 1 83 ? -6.824 -5.577 -0.381 1.00 88.62 83 ALA A O 1
ATOM 689 N N . LEU A 1 84 ? -5.137 -4.089 -0.482 1.00 89.88 84 LEU A N 1
ATOM 690 C CA . LEU A 1 84 ? -4.865 -4.072 0.956 1.00 89.88 84 LEU A CA 1
ATOM 691 C C . LEU A 1 84 ? -6.021 -3.470 1.752 1.00 89.88 84 LEU A C 1
ATOM 693 O O . LEU A 1 84 ? -6.381 -4.016 2.791 1.00 89.88 84 LEU A O 1
ATOM 697 N N . LEU A 1 85 ? -6.638 -2.390 1.263 1.00 87.19 85 LEU A N 1
ATOM 698 C CA . LEU A 1 85 ? -7.834 -1.831 1.897 1.00 87.19 85 LEU A CA 1
ATOM 699 C C . LEU A 1 85 ? -8.976 -2.850 1.924 1.00 87.19 85 LEU A C 1
ATOM 701 O O . LEU A 1 85 ? -9.661 -2.967 2.932 1.00 87.19 85 LEU A O 1
ATOM 705 N N . CYS A 1 86 ? -9.173 -3.613 0.850 1.00 84.44 86 CYS A N 1
ATOM 706 C CA . CYS A 1 86 ? -10.203 -4.651 0.817 1.00 84.44 86 CYS A CA 1
ATOM 707 C C . CYS A 1 86 ? -9.868 -5.861 1.703 1.00 84.44 86 CYS A C 1
ATOM 709 O O . CYS A 1 86 ? -10.778 -6.531 2.184 1.00 84.44 86 CYS A O 1
ATOM 711 N N . HIS A 1 87 ? -8.582 -6.169 1.882 1.00 87.62 87 HIS A N 1
ATOM 712 C CA . HIS A 1 87 ? -8.133 -7.363 2.596 1.00 87.62 87 HIS A CA 1
ATOM 713 C C . HIS A 1 87 ? -8.024 -7.156 4.111 1.00 87.62 87 HIS A C 1
ATOM 715 O O . HIS A 1 87 ? -8.369 -8.043 4.887 1.00 87.62 87 HIS A O 1
ATOM 721 N N . ILE A 1 88 ? -7.562 -5.983 4.539 1.00 87.62 88 ILE A N 1
ATOM 722 C CA . ILE A 1 88 ? -7.306 -5.667 5.944 1.00 87.62 88 ILE A CA 1
ATOM 723 C C . ILE A 1 88 ? -8.469 -4.839 6.475 1.00 87.62 88 ILE A C 1
ATOM 725 O O . ILE A 1 88 ? -8.876 -3.871 5.839 1.00 87.62 88 ILE A O 1
ATOM 729 N N . ALA A 1 89 ? -8.974 -5.158 7.664 1.00 84.75 89 ALA A N 1
ATOM 730 C CA . ALA A 1 89 ? -9.968 -4.338 8.354 1.00 84.75 89 ALA A CA 1
ATOM 731 C C . ALA A 1 89 ? -9.322 -3.216 9.193 1.00 84.75 89 ALA A C 1
ATOM 733 O O . ALA A 1 89 ? -8.179 -3.326 9.639 1.00 84.75 89 ALA A O 1
ATOM 734 N N . GLY A 1 90 ? -10.085 -2.152 9.461 1.00 86.19 90 GLY A N 1
ATOM 735 C CA . GLY A 1 90 ? -9.689 -1.053 10.352 1.00 86.19 90 GLY A CA 1
ATOM 736 C C . GLY A 1 90 ? -9.175 0.195 9.636 1.00 86.19 90 GLY A C 1
ATOM 737 O O . GLY A 1 90 ? -9.131 0.263 8.409 1.00 86.19 90 GLY A O 1
ATOM 738 N N . ASP A 1 91 ? -8.802 1.211 10.402 1.00 88.19 91 ASP A N 1
ATOM 739 C CA . ASP A 1 91 ? -8.415 2.497 9.826 1.00 88.19 91 ASP A CA 1
ATOM 740 C C . ASP A 1 91 ? -7.095 2.395 9.051 1.00 88.19 91 ASP A C 1
ATOM 742 O O . ASP A 1 91 ? -6.164 1.685 9.441 1.00 88.19 91 ASP A O 1
ATOM 746 N N . ALA A 1 92 ? -7.028 3.093 7.922 1.00 89.00 92 ALA A N 1
ATOM 747 C CA . ALA A 1 92 ? -5.882 3.061 7.025 1.00 89.00 92 ALA A CA 1
ATOM 748 C C . ALA A 1 92 ? -5.684 4.425 6.370 1.00 89.00 92 ALA A C 1
ATOM 750 O O . ALA A 1 92 ? -6.637 5.162 6.133 1.00 89.00 92 ALA A O 1
ATOM 751 N N . ALA A 1 93 ? -4.441 4.766 6.055 1.00 85.69 93 ALA A N 1
ATOM 752 C CA . ALA A 1 93 ? -4.117 5.993 5.348 1.00 85.69 93 ALA A CA 1
ATOM 753 C C . ALA A 1 93 ? -2.929 5.751 4.421 1.00 85.69 93 ALA A C 1
ATOM 755 O O . ALA A 1 93 ? -1.988 5.039 4.780 1.00 85.69 93 ALA A O 1
ATOM 756 N N . LEU A 1 94 ? -2.976 6.355 3.235 1.00 84.44 94 LEU A N 1
ATOM 757 C CA . LEU A 1 94 ? -1.867 6.357 2.291 1.00 84.44 94 LEU A CA 1
ATOM 758 C C . LEU A 1 94 ? -1.310 7.769 2.150 1.00 84.44 94 LEU A C 1
ATOM 760 O O . LEU A 1 94 ? -2.038 8.713 1.838 1.00 84.44 94 LEU A O 1
ATOM 764 N N . PHE A 1 95 ? 0.005 7.879 2.309 1.00 79.06 95 PHE A N 1
ATOM 765 C CA . PHE A 1 95 ? 0.745 9.130 2.217 1.00 79.06 95 PHE A CA 1
ATOM 766 C C . PHE A 1 95 ? 1.725 9.107 1.053 1.00 79.06 95 PHE A C 1
ATOM 768 O O . PHE A 1 95 ? 2.445 8.129 0.861 1.00 79.06 95 PHE A O 1
ATOM 775 N N . CYS A 1 96 ? 1.826 10.231 0.343 1.00 71.44 96 CYS A N 1
ATOM 776 C CA . CYS A 1 96 ? 2.970 10.510 -0.514 1.00 71.44 96 CYS A CA 1
ATOM 777 C C . CYS A 1 96 ? 4.018 11.298 0.294 1.00 71.44 96 CYS A C 1
ATOM 779 O O . CYS A 1 96 ? 3.784 12.475 0.594 1.00 71.44 96 CYS A O 1
ATOM 781 N N . PRO A 1 97 ? 5.180 10.705 0.638 1.00 60.84 97 PRO A N 1
ATOM 782 C CA . PRO A 1 97 ? 6.146 11.334 1.542 1.00 60.84 97 PRO A CA 1
ATOM 783 C C . PRO A 1 97 ? 6.713 12.650 1.003 1.00 60.84 97 PRO A C 1
ATOM 785 O O . PRO A 1 97 ? 6.993 13.562 1.771 1.00 60.84 97 PRO A O 1
ATOM 788 N N . ASN A 1 98 ? 6.867 12.764 -0.320 1.00 59.28 98 ASN A N 1
ATOM 789 C CA . ASN A 1 98 ? 7.513 13.923 -0.939 1.00 59.28 98 ASN A CA 1
ATOM 790 C C . ASN A 1 98 ? 6.626 15.175 -0.962 1.00 59.28 98 ASN A C 1
ATOM 792 O O . ASN A 1 98 ? 7.155 16.270 -1.111 1.00 59.28 98 ASN A O 1
ATOM 796 N N . ASN A 1 99 ? 5.310 15.018 -0.793 1.00 52.75 99 ASN A N 1
ATOM 797 C CA . ASN A 1 99 ? 4.353 16.122 -0.874 1.00 52.75 99 ASN A CA 1
ATOM 798 C C . ASN A 1 99 ? 3.565 16.311 0.430 1.00 52.75 99 ASN A C 1
ATOM 800 O O . ASN A 1 99 ? 2.601 17.075 0.437 1.00 52.75 99 ASN A O 1
ATOM 804 N N . THR A 1 100 ? 3.898 15.566 1.501 1.00 64.56 100 THR A N 1
ATOM 805 C CA . THR A 1 100 ? 3.123 15.519 2.765 1.00 64.56 100 THR A CA 1
ATOM 806 C C . THR A 1 100 ? 1.613 15.402 2.527 1.00 64.56 100 THR A C 1
ATOM 808 O O . THR A 1 100 ? 0.798 15.900 3.292 1.00 64.56 100 THR A O 1
ATOM 811 N N . THR A 1 101 ? 1.233 14.787 1.407 1.00 70.12 101 THR A N 1
ATOM 812 C CA . THR A 1 101 ? -0.146 14.753 0.936 1.00 70.12 101 THR A CA 1
ATOM 813 C C . THR A 1 101 ? -0.686 13.375 1.252 1.00 70.12 101 THR A C 1
ATOM 815 O O . THR A 1 101 ? -0.170 12.365 0.759 1.00 70.12 101 THR A O 1
ATOM 818 N N . MET A 1 102 ? -1.716 13.335 2.088 1.00 74.44 102 MET A N 1
ATOM 819 C CA . MET A 1 102 ? -2.542 12.150 2.244 1.00 74.44 102 MET A CA 1
ATOM 820 C C . MET A 1 102 ? -3.353 11.983 0.959 1.00 74.44 102 MET A C 1
ATOM 822 O O . MET A 1 102 ? -4.011 12.920 0.508 1.00 74.44 102 MET A O 1
ATOM 826 N N . LEU A 1 103 ? -3.248 10.817 0.333 1.00 76.75 103 LEU A N 1
ATOM 827 C CA . LEU A 1 103 ? -3.939 10.505 -0.920 1.00 76.75 103 LEU A CA 1
ATOM 828 C C . LEU A 1 103 ? -5.293 9.848 -0.655 1.00 76.75 103 LEU A C 1
ATOM 830 O O . LEU A 1 103 ? -6.227 9.979 -1.442 1.00 76.75 103 LEU A O 1
ATOM 834 N N . LEU A 1 104 ? -5.375 9.127 0.458 1.00 83.62 104 LEU A N 1
ATOM 835 C CA . LEU A 1 104 ? -6.460 8.222 0.786 1.00 83.62 104 LEU A CA 1
ATOM 836 C C . LEU A 1 104 ? -6.501 8.056 2.306 1.00 83.62 104 LEU A C 1
ATOM 838 O O . LEU A 1 104 ? -5.452 7.895 2.940 1.00 83.62 104 LEU A O 1
ATOM 842 N N . LYS A 1 105 ? -7.709 8.012 2.863 1.00 85.06 105 LYS A N 1
ATOM 843 C CA . LYS A 1 105 ? -7.967 7.656 4.254 1.00 85.06 105 LYS A CA 1
ATOM 844 C C . LYS A 1 105 ? -9.217 6.791 4.363 1.00 85.06 105 LYS A C 1
ATOM 846 O O . LYS A 1 105 ? -10.262 7.157 3.841 1.00 85.06 105 LYS A O 1
ATOM 851 N N . ARG A 1 106 ? -9.137 5.686 5.095 1.00 85.75 106 ARG A N 1
ATOM 852 C CA . ARG A 1 106 ? -10.297 4.943 5.582 1.00 85.75 106 ARG A CA 1
ATOM 853 C C . ARG A 1 106 ? -10.431 5.147 7.083 1.00 85.75 106 ARG A C 1
ATOM 855 O O . ARG A 1 106 ? -9.471 4.895 7.809 1.00 85.75 106 ARG A O 1
ATOM 862 N N . VAL A 1 107 ? -11.610 5.580 7.522 1.00 82.31 107 VAL A N 1
ATOM 863 C CA . VAL A 1 107 ? -11.974 5.674 8.943 1.00 82.31 107 VAL A CA 1
ATOM 864 C C . VAL A 1 107 ? -13.343 5.042 9.133 1.00 82.31 107 VAL A C 1
ATOM 866 O O . VAL A 1 107 ? -14.330 5.523 8.570 1.00 82.31 107 VAL A O 1
ATOM 869 N N . GLY A 1 108 ? -13.402 3.954 9.901 1.00 80.31 108 GLY A N 1
ATOM 870 C CA . GLY A 1 108 ? -14.601 3.117 9.970 1.00 80.31 108 GLY A CA 1
ATOM 871 C C . GLY A 1 108 ? -15.027 2.631 8.578 1.00 80.31 108 GLY A C 1
ATOM 872 O O . GLY A 1 108 ? -14.213 2.092 7.828 1.00 80.31 108 GLY A O 1
ATOM 873 N N . ASP A 1 109 ? -16.289 2.869 8.215 1.00 77.62 109 ASP A N 1
ATOM 874 C CA . ASP A 1 109 ? -16.866 2.424 6.935 1.00 77.62 109 ASP A CA 1
ATOM 875 C C . ASP A 1 109 ? -16.711 3.438 5.788 1.00 77.62 109 ASP A C 1
ATOM 877 O O . ASP A 1 109 ? -17.166 3.187 4.669 1.00 77.62 109 ASP A O 1
ATOM 881 N N . ARG A 1 110 ? -16.069 4.584 6.048 1.00 77.81 110 ARG A N 1
ATOM 882 C CA . ARG A 1 110 ? -15.918 5.673 5.075 1.00 77.81 110 ARG A CA 1
ATOM 883 C C . ARG A 1 110 ? -14.538 5.683 4.452 1.00 77.81 110 ARG A C 1
ATOM 885 O O . ARG A 1 110 ? -13.531 5.559 5.153 1.00 77.81 110 ARG A O 1
ATOM 892 N N . LEU A 1 111 ? -14.506 5.918 3.146 1.00 81.81 111 LEU A N 1
ATOM 893 C CA . LEU A 1 111 ? -13.287 6.097 2.380 1.00 81.81 111 LEU A CA 1
ATOM 894 C C . LEU A 1 111 ? -13.233 7.508 1.798 1.00 81.81 111 LEU A C 1
ATOM 896 O O . LEU A 1 111 ? -14.051 7.888 0.964 1.00 81.81 111 LEU A O 1
ATOM 900 N N . ILE A 1 112 ? -12.230 8.264 2.220 1.00 80.44 112 ILE A N 1
ATOM 901 C CA . ILE A 1 112 ? -11.995 9.640 1.805 1.00 80.44 112 ILE A CA 1
ATOM 902 C C . ILE A 1 112 ? -10.790 9.654 0.868 1.00 80.44 112 ILE A C 1
ATOM 904 O O . ILE A 1 112 ? -9.715 9.156 1.215 1.00 80.44 112 ILE A O 1
ATOM 908 N N . LEU A 1 113 ? -10.966 10.212 -0.323 1.00 77.38 113 LEU A N 1
ATOM 909 C CA . LEU A 1 113 ? -9.963 10.229 -1.382 1.00 77.38 113 LEU A CA 1
ATOM 910 C C . LEU A 1 113 ? -9.598 11.663 -1.749 1.00 77.38 113 LEU A C 1
ATOM 912 O O . LEU A 1 113 ? -10.461 12.533 -1.864 1.00 77.38 113 LEU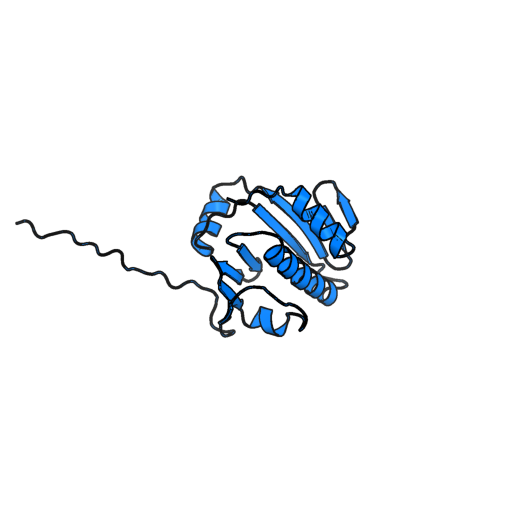 A O 1
ATOM 916 N N . ASN A 1 114 ? -8.314 11.898 -1.999 1.00 74.31 114 ASN A N 1
ATOM 917 C CA . ASN A 1 114 ? -7.886 13.094 -2.707 1.00 74.31 114 ASN A CA 1
ATOM 918 C C . ASN A 1 114 ? -8.193 12.924 -4.205 1.00 74.31 114 ASN A C 1
ATOM 920 O O . ASN A 1 114 ? -7.903 11.871 -4.776 1.00 74.31 114 ASN A O 1
ATOM 924 N N . SER A 1 115 ? -8.744 13.949 -4.858 1.00 66.56 115 SER A N 1
ATOM 925 C CA . SER A 1 115 ? -9.014 13.936 -6.308 1.00 66.56 115 SER A CA 1
ATOM 926 C C . SER A 1 115 ? -7.815 13.536 -7.183 1.00 66.56 115 SER A C 1
ATOM 928 O O . SER A 1 115 ? -8.017 12.844 -8.176 1.00 66.56 115 SER A O 1
ATOM 930 N N . ILE A 1 116 ? -6.574 13.849 -6.780 1.00 65.94 116 ILE A N 1
ATOM 931 C CA . ILE A 1 116 ? -5.350 13.423 -7.493 1.00 65.94 116 ILE A CA 1
ATOM 932 C C . ILE A 1 116 ? -5.277 11.894 -7.605 1.00 65.94 116 ILE A C 1
ATOM 934 O O . ILE A 1 116 ? -4.864 11.344 -8.628 1.00 65.94 116 ILE A O 1
ATOM 938 N N . TRP A 1 117 ? -5.684 11.194 -6.543 1.00 65.88 117 TRP A N 1
ATOM 939 C CA . TRP A 1 117 ? -5.760 9.739 -6.553 1.00 65.88 117 TRP A CA 1
ATOM 940 C C . TRP A 1 117 ? -6.887 9.255 -7.456 1.00 65.88 117 TRP A C 1
ATOM 942 O O . TRP A 1 117 ? -6.680 8.318 -8.214 1.00 65.88 117 TRP A O 1
ATOM 952 N N . PHE A 1 118 ? -8.058 9.893 -7.392 1.00 62.62 118 PHE A N 1
ATOM 953 C CA . PHE A 1 118 ? -9.234 9.483 -8.160 1.00 62.62 118 PHE A CA 1
ATOM 954 C C . PHE A 1 118 ? -8.997 9.544 -9.675 1.00 62.62 118 PHE A C 1
ATOM 956 O O . PHE A 1 118 ? -9.359 8.611 -10.378 1.00 62.62 118 PHE A O 1
ATOM 963 N N . GLU A 1 119 ? -8.328 10.587 -10.171 1.00 63.72 119 GLU A N 1
ATOM 964 C CA . GLU A 1 119 ? -7.994 10.716 -11.600 1.00 63.72 119 GLU A CA 1
ATOM 965 C C . GLU A 1 119 ? -6.966 9.683 -12.078 1.00 63.72 119 GLU A C 1
ATOM 967 O O . GLU A 1 119 ? -6.936 9.325 -13.254 1.00 63.72 119 GLU A O 1
ATOM 972 N N . SER A 1 120 ? -6.115 9.207 -11.167 1.00 61.75 120 SER A N 1
ATOM 973 C CA . SER A 1 120 ? -5.061 8.235 -11.472 1.00 61.75 120 SER A CA 1
ATOM 974 C C . SER A 1 120 ? -5.486 6.791 -11.191 1.00 61.75 120 SER A C 1
ATOM 976 O O . SER A 1 120 ? -4.823 5.857 -11.642 1.00 61.75 120 SER A O 1
ATOM 978 N N . ALA A 1 121 ? -6.557 6.595 -10.419 1.00 58.94 121 ALA A N 1
ATOM 979 C CA . ALA A 1 121 ? -7.053 5.289 -10.028 1.00 58.94 121 ALA A CA 1
ATOM 980 C C . ALA A 1 121 ? -7.633 4.573 -11.255 1.00 58.94 121 ALA A C 1
ATOM 982 O O . ALA A 1 121 ? -8.488 5.136 -11.937 1.00 58.94 121 ALA A O 1
ATOM 983 N N . PRO A 1 122 ? -7.202 3.336 -11.559 1.00 55.56 122 PRO A N 1
ATOM 984 C CA . PRO A 1 122 ? -7.832 2.572 -12.624 1.00 55.56 122 PRO A CA 1
ATOM 985 C C . PRO A 1 122 ? -9.336 2.407 -12.362 1.00 55.56 122 PRO A C 1
ATOM 987 O O . PRO A 1 122 ? -9.741 2.158 -11.225 1.00 55.56 122 PRO A O 1
ATOM 990 N N . GLU A 1 123 ? -10.142 2.498 -13.428 1.00 54.53 123 GLU A N 1
ATOM 991 C CA . GLU A 1 123 ? -11.618 2.394 -13.405 1.00 54.53 123 GLU A CA 1
ATOM 992 C C . GLU A 1 123 ? -12.137 1.104 -12.728 1.00 54.53 123 GLU A C 1
ATOM 994 O O . GLU A 1 123 ? -13.301 1.018 -12.348 1.00 54.53 123 GLU A O 1
ATOM 999 N N . GLU A 1 124 ? -11.270 0.107 -12.535 1.00 48.66 124 GLU A N 1
ATOM 1000 C CA . GLU A 1 124 ? -11.576 -1.203 -11.951 1.00 48.66 124 GLU A CA 1
ATOM 1001 C C . GLU A 1 124 ? -11.438 -1.280 -10.418 1.00 48.66 124 GLU A C 1
ATOM 1003 O O . GLU A 1 124 ? -11.681 -2.339 -9.832 1.00 48.66 124 GLU A O 1
ATOM 1008 N N . ILE A 1 125 ? -11.056 -0.198 -9.729 1.00 55.38 125 ILE A N 1
ATOM 1009 C CA . ILE A 1 125 ? -10.941 -0.217 -8.263 1.00 55.38 125 ILE A CA 1
ATOM 1010 C C . ILE A 1 125 ? -12.333 -0.107 -7.618 1.00 55.38 125 ILE A C 1
ATOM 1012 O O . ILE A 1 125 ? -12.812 0.968 -7.264 1.00 55.38 125 ILE A O 1
ATOM 1016 N N . ALA A 1 126 ? -12.982 -1.257 -7.424 1.00 58.53 126 ALA A N 1
ATOM 1017 C CA . ALA A 1 126 ? -14.168 -1.375 -6.584 1.00 58.53 126 ALA A CA 1
ATOM 1018 C C . ALA A 1 126 ? -13.753 -1.463 -5.106 1.00 58.53 126 ALA A C 1
ATOM 1020 O O . ALA A 1 126 ? -13.178 -2.461 -4.667 1.00 58.53 126 ALA A O 1
ATOM 1021 N N . LEU A 1 127 ? -14.049 -0.419 -4.331 1.00 63.53 127 LEU A N 1
ATOM 1022 C CA . LEU A 1 127 ? -13.841 -0.403 -2.882 1.00 63.53 127 LEU A CA 1
ATOM 1023 C C . LEU A 1 127 ? -15.189 -0.619 -2.175 1.00 63.53 127 LEU A C 1
ATOM 1025 O O . LEU A 1 127 ? -16.188 -0.041 -2.597 1.00 63.53 127 LEU A O 1
ATOM 1029 N N . PRO A 1 128 ? -15.255 -1.422 -1.097 1.00 60.84 128 PRO A N 1
ATOM 1030 C CA . PRO A 1 128 ? -16.510 -1.760 -0.415 1.00 60.84 128 PRO A CA 1
ATOM 1031 C C . PRO A 1 128 ? -17.049 -0.627 0.483 1.00 60.84 128 PRO A C 1
ATOM 1033 O O . PRO A 1 128 ? -17.877 -0.875 1.355 1.00 60.84 128 PRO A O 1
ATOM 1036 N N . HIS A 1 129 ? -16.560 0.602 0.310 1.00 62.47 129 HIS A N 1
ATOM 1037 C CA . HIS A 1 129 ? -16.769 1.726 1.221 1.00 62.47 129 HIS A CA 1
ATOM 1038 C C . HIS A 1 129 ? -17.501 2.876 0.528 1.00 62.47 129 HIS A C 1
ATOM 1040 O O . HIS A 1 129 ? -17.339 3.088 -0.673 1.00 62.47 129 HIS A O 1
ATOM 1046 N N . GLU A 1 130 ? -18.266 3.653 1.298 1.00 63.47 130 GLU A N 1
ATOM 1047 C CA . GLU A 1 130 ? -18.864 4.898 0.807 1.00 63.47 130 GLU A CA 1
ATOM 1048 C C . GLU A 1 130 ? -17.744 5.900 0.479 1.00 63.47 130 GLU A C 1
ATOM 1050 O O . GLU A 1 130 ? -16.879 6.168 1.321 1.00 63.47 130 GLU A O 1
ATOM 1055 N N . MET A 1 131 ? -17.725 6.393 -0.764 1.00 66.06 131 MET A N 1
ATOM 1056 C CA . MET A 1 131 ? -16.646 7.225 -1.301 1.00 66.06 131 MET A CA 1
ATOM 1057 C C . MET A 1 131 ? -16.964 8.714 -1.161 1.00 66.06 131 MET A C 1
ATOM 1059 O O . MET A 1 131 ? -17.965 9.195 -1.690 1.00 66.06 131 MET A O 1
ATOM 1063 N N . GLU A 1 132 ? -16.053 9.454 -0.535 1.00 71.62 132 GLU A N 1
ATOM 1064 C CA . GLU A 1 132 ? -16.043 10.917 -0.509 1.00 71.62 132 GLU A CA 1
ATOM 1065 C C . GLU A 1 132 ? -14.779 11.427 -1.215 1.00 71.62 132 GLU A C 1
ATOM 1067 O O . GLU A 1 132 ? -13.661 11.069 -0.839 1.00 71.62 132 GLU A O 1
ATOM 1072 N N . VAL A 1 133 ? -14.940 12.247 -2.259 1.00 67.75 133 VAL A N 1
ATOM 1073 C CA . VAL A 1 133 ? -13.819 12.820 -3.023 1.00 67.75 133 VAL A CA 1
ATOM 1074 C C . VAL A 1 133 ? -13.633 14.281 -2.631 1.00 67.75 133 VAL A C 1
ATOM 1076 O O . VAL A 1 133 ? -14.551 15.086 -2.790 1.00 67.75 133 VAL A O 1
ATOM 1079 N N . LEU A 1 134 ? -12.435 14.636 -2.163 1.00 66.62 134 LEU A N 1
ATOM 1080 C CA . LEU A 1 134 ? -12.077 16.024 -1.881 1.00 66.62 134 LEU A CA 1
ATOM 1081 C C . LEU A 1 134 ? -11.439 16.712 -3.106 1.00 66.62 134 LEU A C 1
ATOM 1083 O O . LEU A 1 134 ? -10.652 16.077 -3.820 1.00 66.62 134 LEU A O 1
ATOM 1087 N N . PRO A 1 135 ? -11.738 18.007 -3.347 1.00 61.09 135 PRO A N 1
ATOM 1088 C CA . PRO A 1 135 ? -11.139 18.796 -4.427 1.00 61.09 135 PRO A CA 1
ATOM 1089 C C . PRO A 1 135 ? -9.605 18.836 -4.376 1.00 61.09 135 PRO A C 1
ATOM 1091 O O . PRO A 1 135 ? -9.021 18.752 -3.304 1.00 61.09 135 PRO A O 1
ATOM 1094 N N . HIS A 1 136 ? -8.955 19.046 -5.523 1.00 56.53 136 HIS A N 1
ATOM 1095 C CA . HIS A 1 136 ? -7.488 19.058 -5.666 1.00 56.53 136 HIS A CA 1
ATOM 1096 C C . HIS A 1 136 ? -6.789 20.057 -4.729 1.00 56.53 136 HIS A C 1
ATOM 1098 O O . HIS A 1 136 ? -5.748 19.754 -4.151 1.00 56.53 136 HIS A O 1
ATOM 1104 N N . ASP A 1 137 ? -7.399 21.227 -4.536 1.00 56.00 137 ASP A N 1
ATOM 1105 C CA . ASP A 1 137 ? -6.866 22.294 -3.680 1.00 56.00 137 ASP A CA 1
ATOM 1106 C C . ASP A 1 137 ? -7.265 22.133 -2.205 1.00 56.00 137 ASP A C 1
ATOM 1108 O O . ASP A 1 137 ? -6.764 22.843 -1.331 1.00 56.00 137 ASP A O 1
ATOM 1112 N N . ALA A 1 138 ? -8.156 21.183 -1.912 1.00 54.62 138 ALA A N 1
ATOM 1113 C CA . ALA A 1 138 ? -8.420 20.740 -0.560 1.00 54.62 138 ALA A CA 1
ATOM 1114 C C . ALA A 1 138 ? -7.410 19.639 -0.235 1.00 54.62 138 ALA A C 1
ATOM 1116 O O . ALA A 1 138 ? -7.627 18.455 -0.499 1.00 54.62 138 ALA A O 1
ATOM 1117 N N . SER A 1 139 ? -6.283 20.025 0.362 1.00 54.12 139 SER A N 1
ATOM 1118 C CA . SER A 1 139 ? -5.464 19.055 1.081 1.00 54.12 139 SER A CA 1
ATOM 1119 C C . SER A 1 139 ? -6.380 18.254 2.012 1.00 54.12 139 SER A C 1
ATOM 1121 O O . SER A 1 139 ? -7.252 18.836 2.662 1.00 54.12 139 SER A O 1
ATOM 1123 N N . LEU A 1 140 ? -6.182 16.934 2.089 1.00 55.16 140 LEU A N 1
ATOM 1124 C CA . LEU A 1 140 ? -6.756 16.088 3.139 1.00 55.16 140 LEU A CA 1
ATOM 1125 C C . LEU A 1 140 ? -6.137 16.509 4.485 1.00 55.16 140 LEU A C 1
ATOM 1127 O O . LEU A 1 140 ? -5.287 15.824 5.041 1.00 55.16 140 LEU A O 1
ATOM 1131 N N . VAL A 1 141 ? -6.514 17.690 4.964 1.00 52.59 141 VAL A N 1
ATOM 1132 C CA . VAL A 1 141 ? -6.219 18.227 6.286 1.00 52.59 141 VAL A CA 1
ATOM 1133 C C . VAL A 1 141 ? -7.526 18.093 7.035 1.00 52.59 141 VAL A C 1
ATOM 1135 O O . VAL A 1 141 ? -8.525 18.727 6.696 1.00 52.59 141 VAL A O 1
ATOM 1138 N N . LEU A 1 142 ? -7.543 17.184 8.000 1.00 41.16 142 LEU A N 1
ATOM 1139 C CA . LEU A 1 142 ? -8.740 16.907 8.778 1.00 41.16 142 LEU A CA 1
ATOM 1140 C C . LEU A 1 142 ? -9.178 18.194 9.501 1.00 41.16 142 LEU A C 1
ATOM 1142 O O . LEU A 1 142 ? -8.337 18.855 10.116 1.00 41.16 142 LEU A O 1
ATOM 1146 N N . PRO A 1 143 ? -10.469 18.568 9.468 1.00 39.31 143 PRO A N 1
ATOM 1147 C CA . PRO A 1 143 ? -10.963 19.612 10.345 1.00 39.31 143 PRO A CA 1
ATOM 1148 C C . PRO A 1 143 ? -10.859 19.119 11.792 1.00 39.31 143 PRO A C 1
ATOM 1150 O O . PRO A 1 143 ? -11.439 18.099 12.162 1.00 39.31 143 PRO A O 1
ATOM 1153 N N . PHE A 1 144 ? -10.106 19.850 12.612 1.00 40.66 144 PHE A N 1
ATOM 1154 C CA . PHE A 1 144 ? -10.172 19.711 14.060 1.00 40.66 144 PHE A CA 1
ATOM 1155 C C . PHE A 1 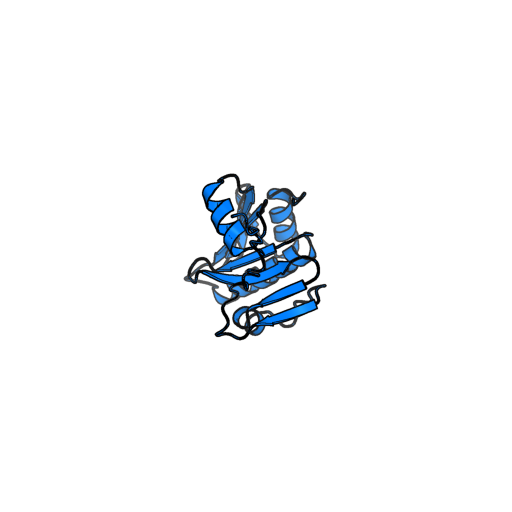144 ? -11.579 20.094 14.520 1.00 40.66 144 PHE A C 1
ATOM 1157 O O . PHE A 1 144 ? -12.003 21.237 14.342 1.00 40.66 144 PHE A O 1
ATOM 1164 N N . ASP A 1 145 ? -12.279 19.162 15.158 1.00 36.28 145 ASP A N 1
ATOM 1165 C CA . ASP A 1 145 ? -13.406 19.512 16.009 1.00 36.28 145 ASP A CA 1
ATOM 1166 C C . ASP A 1 145 ? -12.836 20.126 17.298 1.00 36.28 145 ASP A C 1
ATOM 1168 O O . ASP A 1 145 ? -12.308 19.436 18.170 1.00 36.28 145 ASP A O 1
ATOM 1172 N N . THR A 1 146 ? -12.858 21.456 17.394 1.00 44.38 146 THR A N 1
ATOM 1173 C CA . THR A 1 146 ? -12.448 22.196 18.597 1.00 44.38 146 THR A CA 1
ATOM 1174 C C . THR A 1 146 ? -13.578 22.324 19.618 1.00 44.38 146 THR A C 1
ATOM 1176 O O . THR A 1 146 ? -13.576 23.242 20.437 1.00 44.38 146 THR A O 1
ATOM 1179 N N . SER A 1 147 ? -14.530 21.390 19.653 1.00 41.16 147 SER A N 1
ATOM 1180 C CA . SER A 1 147 ? -15.510 21.314 20.738 1.00 41.16 147 SER A CA 1
ATOM 1181 C C . SER A 1 147 ? -14.960 20.586 21.977 1.00 41.16 147 SER A C 1
ATOM 1183 O O . SER A 1 147 ? -15.533 19.633 22.492 1.00 41.16 147 SER A O 1
ATOM 1185 N N . VAL A 1 148 ? -13.874 21.116 22.551 1.00 40.78 148 VAL A N 1
ATOM 1186 C CA . VAL A 1 148 ? -13.653 21.000 24.002 1.00 40.78 148 VAL A CA 1
ATOM 1187 C C . VAL A 1 148 ? -14.177 22.283 24.632 1.00 40.78 148 VAL A C 1
ATOM 1189 O O . VAL A 1 148 ? -13.468 23.282 24.761 1.00 40.78 148 VAL A O 1
ATOM 1192 N N . GLN A 1 149 ? -15.452 22.246 25.023 1.00 42.00 149 GLN A N 1
ATOM 1193 C CA . GLN A 1 149 ? -16.020 23.193 25.975 1.00 42.00 149 GLN A CA 1
ATOM 1194 C C . GLN A 1 149 ? -15.157 23.188 27.244 1.00 42.00 149 GLN A C 1
ATOM 1196 O O . GLN A 1 149 ? -15.272 22.302 28.087 1.00 42.00 149 GLN A O 1
ATOM 1201 N N . ARG A 1 150 ? -14.319 24.212 27.429 1.00 40.50 150 ARG A N 1
ATOM 1202 C CA . ARG A 1 150 ? -13.915 24.614 28.778 1.00 40.50 150 ARG A CA 1
ATOM 1203 C C . ARG A 1 150 ? -15.088 25.365 29.400 1.00 40.50 150 ARG A C 1
ATOM 1205 O O . ARG A 1 150 ? -15.134 26.589 29.373 1.00 40.50 150 ARG A O 1
ATOM 1212 N N . GLN A 1 151 ? -16.030 24.620 29.973 1.00 46.97 151 GLN A N 1
ATOM 1213 C CA . GLN A 1 151 ? -16.689 25.110 31.175 1.00 46.97 151 GLN A CA 1
ATOM 1214 C C . GLN A 1 151 ? -15.641 25.059 32.287 1.00 46.97 151 GLN A C 1
ATOM 1216 O O . GLN A 1 151 ? -15.318 23.993 32.800 1.00 46.97 151 GLN A O 1
ATOM 1221 N N . HIS A 1 152 ? -15.075 26.210 32.630 1.00 39.50 152 HIS A N 1
ATOM 1222 C CA . HIS A 1 152 ? -14.641 26.431 33.998 1.00 39.50 152 HIS A CA 1
ATOM 1223 C C . HIS A 1 152 ? -15.441 27.604 34.534 1.00 39.50 152 HIS A C 1
ATOM 1225 O O . HIS A 1 152 ? -15.257 28.753 34.147 1.00 39.50 152 HIS A O 1
ATOM 1231 N N . SER A 1 153 ? -16.401 27.183 35.342 1.00 39.72 153 SER A N 1
ATOM 1232 C CA . SER A 1 153 ? -17.236 27.890 36.284 1.00 39.72 153 SER A CA 1
ATOM 1233 C C . SER A 1 153 ? -16.602 29.146 36.865 1.00 39.72 153 SER A C 1
ATOM 1235 O O . SER A 1 153 ? -15.446 29.137 37.292 1.00 39.72 153 SER A O 1
ATOM 1237 N N . ASP A 1 154 ? -17.444 30.170 36.965 1.00 48.09 154 ASP A N 1
ATOM 1238 C CA . ASP A 1 154 ? -17.404 31.158 38.031 1.00 48.09 154 ASP A CA 1
ATOM 1239 C C . ASP A 1 154 ? -17.070 30.503 39.376 1.00 48.09 154 ASP A C 1
ATOM 1241 O O . ASP A 1 154 ? -17.633 29.461 39.719 1.00 48.09 154 ASP A O 1
ATOM 1245 N N . LEU A 1 155 ? -16.188 31.149 40.133 1.00 44.72 155 LEU A N 1
ATOM 1246 C CA . LEU A 1 155 ? -16.213 31.206 41.591 1.00 44.72 155 LEU A CA 1
ATOM 1247 C C . LEU A 1 155 ? -15.319 32.380 42.010 1.00 44.72 155 LEU A C 1
ATOM 1249 O O . LEU A 1 155 ? -14.095 32.280 41.973 1.00 44.72 155 LEU A O 1
ATOM 1253 N N . GLU A 1 156 ? -16.019 33.491 42.256 1.00 45.34 156 GLU A N 1
ATOM 1254 C CA . GLU A 1 156 ? -15.829 34.520 43.299 1.00 45.34 156 GLU A CA 1
ATOM 1255 C C . GLU A 1 156 ? -14.411 34.983 43.675 1.00 45.34 156 GLU A C 1
ATOM 1257 O O . GLU A 1 156 ? -13.616 34.193 44.233 1.00 45.34 156 GLU A O 1
#

Radius of gyration: 17.92 Å; chains: 1; bounding box: 34×48×59 Å

Sequence (156 aa):
MTDVEPTEILEFLAEKFDFQWSDETYLVNPGVGVGSFRRTNDYSLRVLEEECGFRPTLHVSFRLDKFEHRDYGYHIMLQATSALLCHIAGDAALFCPNNTTMLLKRVGDRLILNSIWFESAPEEIALPHEMEVLPHDASLVLPFDTSVQRQHSDLE